Protein AF-A0A0D0D8M9-F1 (afdb_monomer_lite)

Secondary structure (DSSP, 8-state):
---SGGGG-SHHHHHHHHHHHHHHTPPP-HHHHHHHHHHHHHHHHHHHHHHHHHHH---TTS-HHHHHHHHHHHHHHTT-TTPPTT-HHHHHHHHHHHHHS-HHHHHHHHTSTTTTSHHHHHHHHTT-

Structure (mmCIF, N/CA/C/O backbone):
data_AF-A0A0D0D8M9-F1
#
_entry.id   AF-A0A0D0D8M9-F1
#
loop_
_atom_site.group_PDB
_atom_site.id
_atom_site.type_symbol
_atom_site.label_atom_id
_atom_site.label_alt_id
_atom_site.label_comp_id
_atom_site.label_asym_id
_atom_site.label_entity_id
_atom_site.label_seq_id
_atom_site.pdbx_PDB_ins_code
_atom_site.Cartn_x
_atom_site.Cartn_y
_atom_site.Cartn_z
_atom_site.occupancy
_atom_site.B_iso_or_equiv
_atom_site.auth_seq_id
_atom_site.auth_comp_id
_atom_site.auth_asym_id
_atom_site.auth_atom_id
_atom_site.pdbx_PDB_model_num
ATOM 1 N N . MET A 1 1 ? -19.978 -16.670 3.235 1.00 38.84 1 MET A N 1
ATOM 2 C CA . MET A 1 1 ? -19.525 -15.310 3.604 1.00 38.84 1 MET A CA 1
ATOM 3 C C . MET A 1 1 ? -20.200 -14.959 4.914 1.00 38.84 1 MET A C 1
ATOM 5 O O . MET A 1 1 ? -21.396 -15.194 4.975 1.00 38.84 1 MET A O 1
ATOM 9 N N . ASN A 1 2 ? -19.431 -14.565 5.938 1.00 41.62 2 ASN A N 1
ATOM 10 C CA . ASN A 1 2 ? -19.822 -13.895 7.205 1.00 41.62 2 ASN A CA 1
ATOM 11 C C . ASN A 1 2 ? -18.842 -14.234 8.353 1.00 41.62 2 ASN A C 1
ATOM 13 O O . ASN A 1 2 ? -19.235 -14.340 9.512 1.00 41.62 2 ASN A O 1
ATOM 17 N N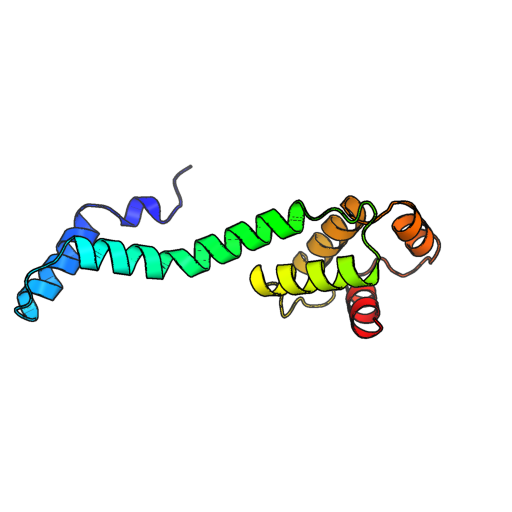 . GLN A 1 3 ? -17.554 -14.413 8.043 1.00 38.91 3 GLN A N 1
ATOM 18 C CA . GLN A 1 3 ? -16.496 -14.306 9.045 1.00 38.91 3 GLN A CA 1
ATOM 19 C C . GLN A 1 3 ? -15.946 -12.888 8.968 1.00 38.91 3 GLN A C 1
ATOM 21 O O . GLN A 1 3 ? -15.195 -12.547 8.063 1.00 38.91 3 GLN A O 1
ATOM 26 N N . GLY A 1 4 ? -16.410 -12.044 9.879 1.00 45.03 4 GLY A N 1
ATOM 27 C CA . GLY A 1 4 ? -15.974 -10.665 10.003 1.00 45.03 4 GLY A CA 1
ATOM 28 C C . GLY A 1 4 ? -16.527 -10.065 11.285 1.00 45.03 4 GLY A C 1
ATOM 29 O O . GLY A 1 4 ? -17.619 -10.435 11.726 1.00 45.03 4 GLY A O 1
ATOM 30 N N . TYR A 1 5 ? -15.769 -9.131 11.862 1.00 47.41 5 TYR A N 1
ATOM 31 C CA . TYR A 1 5 ? -16.078 -8.450 13.120 1.00 47.41 5 TYR A CA 1
ATOM 32 C C . TYR A 1 5 ? -17.471 -7.819 13.169 1.00 47.41 5 TYR A C 1
ATOM 34 O O . TYR A 1 5 ? -17.936 -7.552 14.262 1.00 47.41 5 TYR A O 1
ATOM 42 N N . ALA A 1 6 ? -18.157 -7.628 12.037 1.00 46.84 6 ALA A N 1
ATOM 43 C CA . ALA A 1 6 ? -19.520 -7.103 11.954 1.00 46.84 6 ALA A CA 1
ATOM 44 C C . ALA A 1 6 ? -20.549 -7.878 12.808 1.00 46.84 6 ALA A C 1
ATOM 46 O O . ALA A 1 6 ? -21.429 -7.257 13.396 1.00 46.84 6 ALA A O 1
ATOM 47 N N . ASN A 1 7 ? -20.414 -9.203 12.970 1.00 44.47 7 ASN A N 1
ATOM 48 C CA . ASN A 1 7 ? -21.333 -9.992 13.812 1.00 44.47 7 ASN A CA 1
ATOM 49 C C . ASN A 1 7 ? -21.113 -9.785 15.323 1.00 44.47 7 ASN A C 1
ATOM 51 O O . ASN A 1 7 ? -21.957 -10.170 16.133 1.00 44.47 7 ASN A O 1
ATOM 55 N N . THR A 1 8 ? -19.994 -9.173 15.716 1.00 49.44 8 THR A N 1
ATOM 56 C CA . THR A 1 8 ? -19.662 -8.878 17.116 1.00 49.44 8 THR A CA 1
ATOM 57 C C . THR A 1 8 ? -20.319 -7.585 17.610 1.00 49.44 8 THR A C 1
ATOM 59 O O . THR A 1 8 ? -20.388 -7.365 18.814 1.00 49.44 8 THR A O 1
ATOM 62 N N . TRP A 1 9 ? -20.886 -6.776 16.709 1.00 55.16 9 TRP A N 1
ATOM 63 C CA . TRP A 1 9 ? -21.624 -5.538 17.009 1.00 55.16 9 TRP A CA 1
ATOM 64 C C . TRP A 1 9 ? -23.119 -5.797 17.169 1.00 55.16 9 TRP A C 1
ATOM 66 O O . TRP A 1 9 ? -23.963 -4.985 16.793 1.00 55.16 9 TRP A O 1
ATOM 76 N N . SER A 1 10 ? -23.468 -6.975 17.686 1.00 60.75 10 SER A N 1
ATOM 77 C CA . SER A 1 10 ? -24.840 -7.218 18.104 1.00 60.75 10 SER A CA 1
ATOM 78 C C . SER A 1 10 ? -25.165 -6.315 19.292 1.00 60.75 10 SER A C 1
ATOM 80 O O . SER A 1 10 ? -24.272 -5.837 19.999 1.00 60.75 10 SER A O 1
ATOM 82 N N . SER A 1 11 ? -26.455 -6.126 19.555 1.00 62.12 11 SER A N 1
ATOM 83 C CA . SER A 1 11 ? -26.947 -5.473 20.768 1.00 62.12 11 SER A CA 1
ATOM 84 C C . SER A 1 11 ? -26.224 -5.963 22.034 1.00 62.12 11 SER A C 1
ATOM 86 O O . SER A 1 11 ? -26.030 -5.180 22.953 1.00 62.12 11 SER A O 1
ATOM 88 N N . ALA A 1 12 ? -25.721 -7.204 22.072 1.00 63.78 12 ALA A N 1
ATOM 89 C CA . ALA A 1 12 ? -24.932 -7.733 23.186 1.00 63.78 12 ALA A CA 1
ATOM 90 C C . ALA A 1 12 ? -23.642 -6.945 23.503 1.00 63.78 12 ALA A C 1
ATOM 92 O O . ALA A 1 12 ? -23.271 -6.865 24.672 1.00 63.78 12 ALA A O 1
ATOM 93 N N . TYR A 1 13 ? -22.957 -6.359 22.511 1.00 65.25 13 TYR A N 1
ATOM 94 C CA . TYR A 1 13 ? -21.782 -5.510 22.763 1.00 65.25 13 TYR A CA 1
ATOM 95 C C . TYR A 1 13 ? -22.191 -4.163 23.370 1.00 65.25 13 TYR A C 1
ATOM 97 O O . TYR A 1 13 ? -21.594 -3.735 24.353 1.00 65.25 13 TYR A O 1
ATOM 105 N N . TYR A 1 14 ? -23.276 -3.566 22.865 1.00 67.44 14 TYR A N 1
ATOM 106 C CA . TYR A 1 14 ? -23.888 -2.364 23.443 1.00 67.44 14 TYR A CA 1
ATOM 107 C C . TYR A 1 14 ? -24.290 -2.583 24.910 1.00 67.44 14 TYR A C 1
ATOM 109 O O . TYR A 1 14 ? -23.838 -1.853 25.787 1.00 67.44 14 TYR A O 1
ATOM 117 N N . TRP A 1 15 ? -25.041 -3.653 25.200 1.00 68.38 15 TRP A N 1
ATOM 118 C CA . TRP A 1 15 ? -25.463 -3.995 26.565 1.00 68.38 15 TRP A CA 1
ATOM 119 C C . TRP A 1 15 ? -24.270 -4.242 27.501 1.00 68.38 15 TRP A C 1
ATOM 121 O O . TRP A 1 15 ? -24.348 -3.962 28.696 1.00 68.38 15 TRP A O 1
ATOM 131 N N . LYS A 1 16 ? -23.147 -4.754 26.977 1.00 70.75 16 LYS A N 1
ATOM 132 C CA . LYS A 1 16 ? -21.920 -4.967 27.755 1.00 70.75 16 LYS A CA 1
ATOM 133 C C . LYS A 1 16 ? -21.239 -3.650 28.136 1.00 70.75 16 LYS A C 1
ATOM 135 O O . LYS A 1 16 ? -20.776 -3.535 29.268 1.00 70.75 16 LYS A O 1
ATOM 140 N N . GLU A 1 17 ? -21.159 -2.684 27.223 1.00 67.94 17 GLU A N 1
ATOM 141 C CA . GLU A 1 17 ? -20.583 -1.363 27.519 1.00 67.94 17 GLU A CA 1
ATOM 142 C C . GLU A 1 17 ? -21.510 -0.530 28.421 1.00 67.94 17 GLU A C 1
ATOM 144 O O . GLU A 1 17 ? -21.045 0.081 29.383 1.00 67.94 17 GLU A O 1
ATOM 149 N N . GLU A 1 18 ? -22.829 -0.605 28.218 1.00 68.44 18 GLU A N 1
ATOM 150 C CA . GLU A 1 18 ? -23.824 0.014 29.105 1.00 68.44 18 GLU A CA 1
ATOM 151 C C . GLU A 1 18 ? -23.748 -0.551 30.536 1.00 68.44 18 GLU A C 1
ATOM 153 O O . GLU A 1 18 ? -23.725 0.205 31.509 1.00 68.44 18 GLU A O 1
ATOM 158 N N . ALA A 1 19 ? -23.615 -1.874 30.690 1.00 69.38 19 ALA A N 1
ATOM 159 C CA . ALA A 1 19 ? -23.483 -2.514 32.000 1.00 69.38 19 ALA A CA 1
ATOM 160 C C . ALA A 1 19 ? -22.202 -2.100 32.748 1.00 69.38 19 ALA A C 1
ATOM 162 O O . ALA A 1 19 ? -22.223 -1.970 33.972 1.00 69.38 19 ALA A O 1
ATOM 163 N N . LYS A 1 20 ? -21.088 -1.861 32.042 1.00 67.38 20 LYS A N 1
ATOM 164 C CA . LYS A 1 20 ? -19.858 -1.326 32.655 1.00 67.38 20 LYS A CA 1
ATOM 165 C C . LYS A 1 20 ? -20.048 0.109 33.148 1.00 67.38 20 LYS A C 1
ATOM 167 O O . LYS A 1 20 ? -19.566 0.444 34.228 1.00 67.38 20 LYS A O 1
ATOM 172 N N . SER A 1 21 ? -20.768 0.924 32.379 1.00 59.72 21 SER A N 1
ATOM 173 C CA . SER A 1 21 ? -21.103 2.312 32.722 1.00 59.72 21 SER A CA 1
ATOM 174 C C . SER A 1 21 ? -22.002 2.380 33.969 1.00 59.72 21 SER A C 1
ATOM 176 O O . SER A 1 21 ? -21.723 3.120 34.912 1.00 59.72 21 SER A O 1
ATOM 178 N N . ALA A 1 22 ? -22.993 1.485 34.065 1.00 59.81 22 ALA A N 1
ATOM 179 C CA . ALA A 1 22 ? -23.860 1.358 35.240 1.00 59.81 22 ALA A CA 1
ATOM 180 C C . ALA A 1 22 ? -23.101 0.992 36.533 1.00 59.81 22 ALA A C 1
ATOM 182 O O . ALA A 1 22 ? -23.489 1.427 37.617 1.00 59.81 22 ALA A O 1
ATOM 183 N N . VAL A 1 23 ? -22.009 0.222 36.434 1.00 61.62 23 VAL A N 1
ATOM 184 C CA . VAL A 1 23 ? -21.152 -0.145 37.579 1.00 61.62 23 VAL A CA 1
ATOM 185 C C . VAL A 1 23 ? -20.247 1.014 38.016 1.00 61.62 23 VAL A C 1
ATOM 187 O O . VAL A 1 23 ? -19.958 1.133 39.206 1.00 61.62 23 VAL A O 1
ATOM 190 N N . SER A 1 24 ? -19.816 1.884 37.096 1.00 59.69 24 SER A N 1
ATOM 191 C CA . SER A 1 24 ? -18.988 3.055 37.428 1.00 59.69 24 SER A CA 1
ATOM 192 C C . SER A 1 24 ? -19.797 4.291 37.842 1.00 59.69 24 SER A C 1
ATOM 194 O O . SER A 1 24 ? -19.214 5.281 38.281 1.00 59.69 24 SER A O 1
ATOM 196 N N . GLY A 1 25 ? -21.130 4.250 37.722 1.00 59.59 25 GLY A N 1
ATOM 197 C CA . GLY A 1 25 ? -22.012 5.387 37.996 1.00 59.59 25 GLY A CA 1
ATOM 198 C C . GLY A 1 25 ? -21.961 6.487 36.928 1.00 59.59 25 GLY A C 1
ATOM 199 O O . GLY A 1 25 ? -22.616 7.517 37.089 1.00 59.59 25 GLY A O 1
ATOM 200 N N . MET A 1 26 ? -21.214 6.281 35.839 1.00 58.47 26 MET A N 1
ATOM 201 C CA . MET A 1 26 ? -21.287 7.132 34.654 1.00 58.47 26 MET A CA 1
ATOM 202 C C . MET A 1 26 ? -22.530 6.769 33.842 1.00 58.47 26 MET A C 1
ATOM 204 O O . MET A 1 26 ? -22.936 5.614 33.754 1.00 58.47 26 MET A O 1
ATOM 208 N N . LYS A 1 27 ? -23.178 7.782 33.271 1.00 64.50 27 LYS A N 1
ATOM 209 C CA . LYS A 1 27 ? -24.281 7.577 32.337 1.00 64.50 27 LYS A CA 1
ATOM 210 C C . LYS A 1 27 ? -23.665 7.238 30.983 1.00 64.50 27 LYS A C 1
ATOM 212 O O . LYS A 1 27 ? -22.836 8.004 30.508 1.00 64.50 27 LYS A O 1
ATOM 217 N N . PHE A 1 28 ? -24.068 6.120 30.387 1.00 61.84 28 PHE A N 1
ATOM 218 C CA . PHE A 1 28 ? -23.621 5.730 29.053 1.00 61.84 28 PHE A CA 1
ATOM 219 C C . PHE A 1 28 ? -23.930 6.853 28.051 1.00 61.84 28 PHE A C 1
ATOM 221 O O . PHE A 1 28 ? -25.093 7.242 27.896 1.00 61.84 28 PHE A O 1
ATOM 228 N N . ASP A 1 29 ? -22.888 7.383 27.412 1.00 75.25 29 ASP A N 1
ATOM 229 C CA . ASP A 1 29 ? -22.989 8.407 26.380 1.00 75.25 29 ASP A CA 1
ATOM 230 C C . ASP A 1 29 ? -22.766 7.774 25.004 1.00 75.25 29 ASP A C 1
ATOM 232 O O . ASP A 1 29 ? -21.739 7.148 24.723 1.00 75.25 29 ASP A O 1
ATOM 236 N N . TRP A 1 30 ? -23.765 7.923 24.138 1.00 73.00 30 TRP A N 1
ATOM 237 C CA . TRP A 1 30 ? -23.707 7.416 22.774 1.00 73.00 30 TRP A CA 1
ATOM 238 C C . TRP A 1 30 ? -22.599 8.099 21.967 1.00 73.00 30 TRP A C 1
ATOM 240 O O . TRP A 1 30 ? -21.958 7.446 21.142 1.00 73.00 30 TRP A O 1
ATOM 250 N N . ASP A 1 31 ? -22.332 9.379 22.230 1.00 76.38 31 ASP A N 1
ATOM 251 C CA . ASP A 1 31 ? -21.280 10.115 21.533 1.00 76.38 31 ASP A CA 1
ATOM 252 C C . ASP A 1 31 ? -19.890 9.600 21.936 1.00 76.38 31 ASP A C 1
ATOM 254 O O . ASP A 1 31 ? -19.037 9.387 21.071 1.00 76.38 31 ASP A O 1
ATOM 258 N N . GLU A 1 32 ? -19.682 9.287 23.219 1.00 74.38 32 GLU A N 1
ATOM 259 C CA . GLU A 1 32 ? -18.450 8.667 23.725 1.00 74.38 32 GLU A CA 1
ATOM 260 C C . GLU A 1 32 ? -18.226 7.271 23.122 1.00 74.38 32 GLU A C 1
ATOM 262 O O . GLU A 1 32 ? -17.121 6.954 22.674 1.00 74.38 32 GLU A O 1
ATOM 267 N N . PHE A 1 33 ? -19.284 6.460 23.006 1.00 72.88 33 PHE A N 1
ATOM 268 C CA . PHE A 1 33 ? -19.224 5.161 22.333 1.00 72.88 33 PHE A CA 1
ATOM 269 C C . PHE A 1 33 ? -18.832 5.296 20.853 1.00 72.88 33 PHE A C 1
ATOM 271 O O . PHE A 1 33 ? -17.935 4.598 20.378 1.00 72.88 33 PHE A O 1
ATOM 278 N N . VAL A 1 34 ? -19.454 6.220 20.111 1.00 76.31 34 VAL A N 1
ATOM 279 C CA . VAL A 1 34 ? -19.115 6.475 18.701 1.00 76.31 34 VAL A CA 1
ATOM 280 C C . VAL A 1 34 ? -17.677 6.990 18.551 1.00 76.31 34 VAL A C 1
ATOM 282 O O . VAL A 1 34 ? -16.994 6.607 17.596 1.00 76.31 34 VAL A O 1
ATOM 285 N N . CYS A 1 35 ? -17.188 7.816 19.479 1.00 73.31 35 CYS A N 1
ATOM 286 C CA . CYS A 1 35 ? -15.791 8.257 19.512 1.00 73.31 35 CYS A CA 1
ATOM 287 C C . CYS A 1 35 ? -14.828 7.086 19.746 1.00 73.31 35 CYS A C 1
ATOM 289 O O . CYS A 1 35 ? -13.919 6.892 18.938 1.00 73.31 35 CYS A O 1
ATOM 291 N N . ALA A 1 36 ? -15.079 6.241 20.750 1.00 73.12 36 ALA A N 1
ATOM 292 C CA . ALA A 1 36 ? -14.255 5.065 21.037 1.00 73.12 36 ALA A CA 1
ATOM 293 C C . ALA A 1 36 ? -14.185 4.095 19.846 1.00 73.12 36 ALA A C 1
ATOM 295 O O . ALA A 1 36 ? -13.142 3.500 19.565 1.00 73.12 36 ALA A O 1
ATOM 296 N N . LEU A 1 37 ? -15.282 3.961 19.096 1.00 73.06 37 LEU A N 1
ATOM 297 C CA . LEU A 1 37 ? -15.307 3.194 17.855 1.00 73.06 37 LEU A CA 1
ATOM 298 C C . LEU A 1 37 ? -14.432 3.829 16.776 1.00 73.06 37 LEU A C 1
ATOM 300 O O . LEU A 1 37 ? -13.590 3.146 16.198 1.00 73.06 37 LEU A O 1
ATOM 304 N N . LYS A 1 38 ? -14.587 5.129 16.506 1.00 71.69 38 LYS A N 1
ATOM 305 C CA . LYS A 1 38 ? -13.748 5.828 15.519 1.00 71.69 38 LYS A CA 1
ATOM 306 C C . LYS A 1 38 ? -12.266 5.671 15.841 1.00 71.69 38 LYS A C 1
ATOM 308 O O . LYS A 1 38 ? -11.499 5.343 14.945 1.00 71.69 38 LYS A O 1
ATOM 313 N N . GLU A 1 39 ? -11.889 5.828 17.104 1.00 70.69 39 GLU A N 1
ATOM 314 C CA . GLU A 1 39 ? -10.512 5.650 17.569 1.00 70.69 39 GLU A CA 1
ATOM 315 C C . GLU A 1 39 ? -10.031 4.201 17.422 1.00 70.69 39 GLU A C 1
ATOM 317 O O . GLU A 1 39 ? -8.913 3.964 16.973 1.00 70.69 39 GLU A O 1
ATOM 322 N N . SER A 1 40 ? -10.887 3.219 17.716 1.00 68.62 40 SER A N 1
ATOM 323 C CA . SER A 1 40 ? -10.546 1.795 17.591 1.00 68.62 40 SER A CA 1
ATOM 324 C C . SER A 1 40 ? -10.363 1.347 16.136 1.00 68.62 40 SER A C 1
ATOM 326 O O . SER A 1 40 ? -9.546 0.468 15.858 1.00 68.62 40 SER A O 1
ATOM 328 N N . PHE A 1 41 ? -11.117 1.933 15.197 1.00 70.06 41 PHE A N 1
ATOM 329 C CA . PHE A 1 41 ? -11.063 1.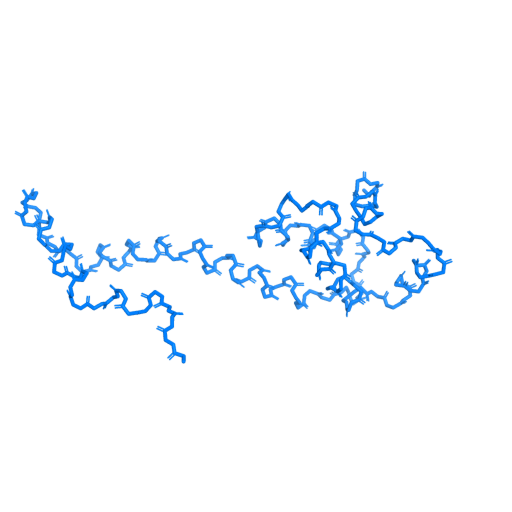577 13.774 1.00 70.06 41 PHE A CA 1
ATOM 330 C C . PHE A 1 41 ? -10.166 2.485 12.937 1.00 70.06 41 PHE A C 1
ATOM 332 O O . PHE A 1 41 ? -9.788 2.072 11.843 1.00 70.06 41 PHE A O 1
ATOM 339 N N . ALA A 1 42 ? -9.786 3.671 13.421 1.00 70.56 42 ALA A N 1
ATOM 340 C CA . ALA A 1 42 ? -8.878 4.568 12.708 1.00 70.56 42 ALA A CA 1
ATOM 341 C C . ALA A 1 42 ? -7.581 3.858 12.269 1.00 70.56 42 ALA A C 1
ATOM 343 O O . ALA A 1 42 ? -7.317 3.863 11.068 1.00 70.56 42 ALA A O 1
ATOM 344 N N . PRO A 1 43 ? -6.869 3.098 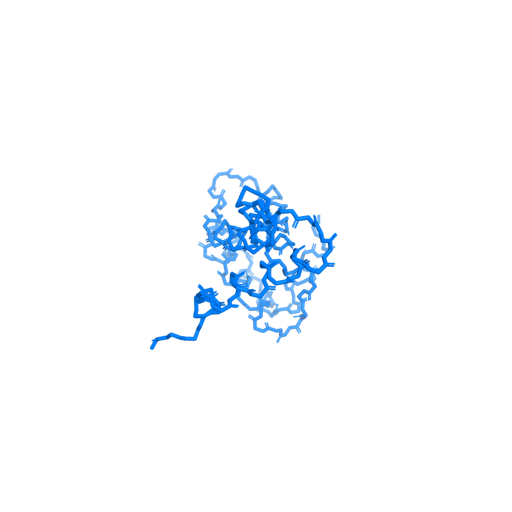13.128 1.00 69.06 43 PRO A N 1
ATOM 345 C CA . PRO A 1 43 ? -5.661 2.385 12.708 1.00 69.06 43 PRO A CA 1
ATOM 346 C C . PRO A 1 43 ? -5.911 1.319 11.630 1.00 69.06 43 PRO A C 1
ATOM 348 O O . PRO A 1 43 ? -5.055 1.072 10.780 1.00 69.06 43 PRO A O 1
ATOM 351 N N . ILE A 1 44 ? -7.079 0.666 11.654 1.00 71.12 44 ILE A N 1
ATOM 352 C CA . ILE A 1 44 ? -7.462 -0.365 10.675 1.00 71.12 44 ILE A CA 1
ATOM 353 C C . ILE A 1 44 ? -7.780 0.289 9.330 1.00 71.12 44 ILE A C 1
ATOM 355 O O . ILE A 1 44 ? -7.346 -0.196 8.286 1.00 71.12 44 ILE A O 1
ATOM 359 N N . ASN A 1 45 ? -8.509 1.403 9.360 1.00 69.06 45 ASN A N 1
ATOM 360 C CA . ASN A 1 45 ? -8.852 2.174 8.173 1.00 69.06 45 ASN A CA 1
ATOM 361 C C . ASN A 1 45 ? -7.603 2.795 7.544 1.00 69.06 45 ASN A C 1
ATOM 363 O O . ASN A 1 45 ? -7.443 2.714 6.333 1.00 69.06 45 ASN A O 1
ATOM 367 N N . GLU A 1 46 ? -6.695 3.343 8.352 1.00 76.19 46 GLU A N 1
ATOM 368 C CA . GLU A 1 46 ? -5.402 3.873 7.908 1.00 76.19 46 GLU A CA 1
ATOM 369 C C . GLU A 1 46 ? -4.548 2.782 7.254 1.00 76.19 46 GLU A C 1
ATOM 371 O O . GLU A 1 46 ? -4.072 2.966 6.138 1.00 76.19 46 GLU A O 1
ATOM 376 N N . THR A 1 47 ? -4.444 1.602 7.876 1.00 83.12 47 THR A N 1
ATOM 377 C CA . THR A 1 47 ? -3.702 0.466 7.296 1.00 83.12 47 THR A CA 1
ATOM 378 C C . THR A 1 47 ? -4.345 -0.012 5.983 1.00 83.12 47 THR A C 1
ATOM 380 O O . THR A 1 47 ? -3.656 -0.279 4.999 1.00 83.12 47 THR A O 1
ATOM 383 N N . GLY A 1 48 ? -5.679 -0.102 5.926 1.00 82.25 48 GLY A N 1
ATOM 384 C CA . GLY A 1 48 ? -6.415 -0.488 4.715 1.00 82.25 48 GLY A CA 1
ATOM 385 C C . GLY A 1 48 ? -6.290 0.531 3.575 1.00 82.25 48 GLY A C 1
ATOM 386 O O . GLY A 1 48 ? -6.151 0.150 2.408 1.00 82.25 48 GLY A O 1
ATOM 387 N N . LEU A 1 49 ? -6.289 1.823 3.908 1.00 88.31 49 LEU A N 1
ATOM 388 C CA . LEU A 1 49 ? -6.007 2.903 2.966 1.00 88.31 49 LEU A CA 1
ATOM 389 C C . LEU A 1 49 ? -4.567 2.813 2.461 1.00 88.31 49 LEU A C 1
ATOM 391 O O . LEU A 1 49 ? -4.366 2.858 1.252 1.00 88.31 49 LEU A O 1
ATOM 395 N N . ALA A 1 50 ? -3.590 2.582 3.341 1.00 89.00 50 ALA A N 1
ATOM 396 C CA . ALA A 1 50 ? -2.193 2.398 2.955 1.00 89.00 50 ALA A CA 1
ATOM 397 C C . ALA A 1 50 ? -2.012 1.212 1.994 1.00 89.00 50 ALA A C 1
ATOM 399 O O . ALA A 1 50 ? -1.358 1.359 0.965 1.00 89.00 50 ALA A O 1
ATOM 400 N N . HIS A 1 51 ? -2.668 0.069 2.240 1.00 88.38 51 HIS A N 1
ATOM 401 C CA . HIS A 1 51 ? -2.679 -1.053 1.291 1.00 88.38 51 HIS A CA 1
ATOM 402 C C . HIS A 1 51 ? -3.248 -0.672 -0.084 1.00 88.38 51 HIS A C 1
ATOM 404 O O . HIS A 1 51 ? -2.742 -1.128 -1.112 1.00 88.38 51 HIS A O 1
ATOM 410 N N . THR A 1 52 ? -4.302 0.146 -0.110 1.00 90.25 52 THR A N 1
ATOM 411 C CA . THR A 1 52 ? -4.926 0.611 -1.358 1.00 90.25 52 THR A CA 1
ATOM 412 C C . THR A 1 52 ? -3.989 1.558 -2.104 1.00 90.25 52 THR A C 1
ATOM 414 O O . THR A 1 52 ? -3.670 1.313 -3.267 1.00 90.25 52 THR A O 1
ATOM 417 N N . CYS A 1 53 ? -3.460 2.569 -1.411 1.00 91.56 53 CYS A N 1
ATOM 418 C CA . CYS A 1 53 ? -2.488 3.516 -1.949 1.00 91.56 53 CYS A CA 1
ATOM 419 C C . CYS A 1 53 ? -1.236 2.810 -2.481 1.00 91.56 53 CYS A C 1
ATOM 421 O O . CYS A 1 53 ? -0.775 3.136 -3.569 1.00 91.56 53 CYS A O 1
ATOM 423 N N . LEU A 1 54 ? -0.716 1.808 -1.766 1.00 91.44 54 LEU A N 1
ATOM 424 C CA . LEU A 1 54 ? 0.449 1.026 -2.187 1.00 91.44 54 LEU A CA 1
ATOM 425 C C . LEU A 1 54 ? 0.194 0.294 -3.512 1.00 91.44 54 LEU A C 1
ATOM 427 O O . LEU A 1 54 ? 1.037 0.304 -4.406 1.00 91.44 54 LEU A O 1
ATOM 431 N N . ARG A 1 55 ? -0.990 -0.312 -3.666 1.00 89.94 55 ARG A N 1
ATOM 432 C CA . ARG A 1 55 ? -1.380 -1.016 -4.897 1.00 89.94 55 ARG A CA 1
ATOM 433 C C . ARG A 1 55 ? -1.558 -0.060 -6.078 1.00 89.94 55 ARG A C 1
ATOM 435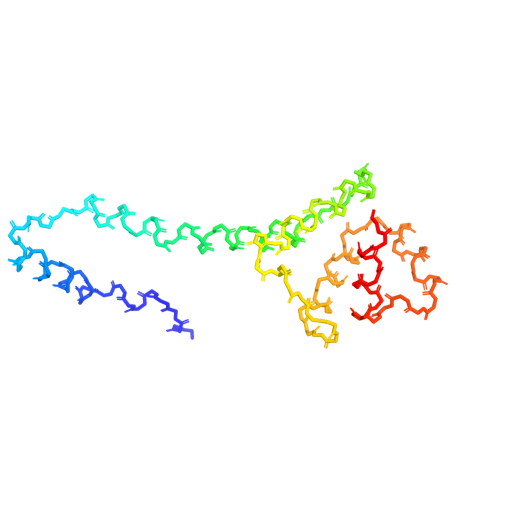 O O . ARG A 1 55 ? -1.245 -0.426 -7.212 1.00 89.94 55 ARG A O 1
ATOM 442 N N . GLU A 1 56 ? -2.079 1.133 -5.823 1.00 92.12 56 GLU A N 1
ATOM 443 C CA . GLU A 1 56 ? -2.413 2.121 -6.853 1.00 92.12 56 GLU A CA 1
ATOM 444 C C . GLU A 1 56 ? -1.268 3.084 -7.185 1.00 92.12 56 GLU A C 1
ATOM 446 O O . GLU A 1 56 ? -1.330 3.757 -8.215 1.00 92.12 56 GLU A O 1
ATOM 451 N N . LEU A 1 57 ? -0.213 3.135 -6.365 1.00 91.94 57 LEU A N 1
ATOM 452 C CA . LEU A 1 57 ? 0.947 3.995 -6.579 1.00 91.94 57 LEU A CA 1
ATOM 453 C C . LEU A 1 57 ? 1.568 3.701 -7.946 1.00 91.94 57 LEU A C 1
ATOM 455 O O . LEU A 1 57 ? 2.133 2.636 -8.139 1.00 91.94 57 LEU A O 1
ATOM 459 N N . LYS A 1 58 ? 1.510 4.640 -8.892 1.00 92.12 58 LYS A N 1
ATOM 460 C CA . LYS A 1 58 ? 2.180 4.538 -10.198 1.00 92.12 58 LYS A CA 1
ATOM 461 C C . LYS A 1 58 ? 3.357 5.499 -10.252 1.00 92.12 58 LYS A C 1
ATOM 463 O O . LYS A 1 58 ? 3.211 6.659 -9.880 1.00 92.12 58 LYS A O 1
ATOM 468 N N . GLN A 1 59 ? 4.489 5.054 -10.798 1.00 90.25 59 GLN A N 1
ATOM 469 C CA . GLN A 1 59 ? 5.648 5.930 -10.968 1.00 90.25 59 GLN A CA 1
ATOM 470 C C . GLN A 1 59 ? 5.357 7.068 -11.957 1.00 90.25 59 GLN A C 1
ATOM 472 O O . GLN A 1 59 ? 5.664 8.221 -11.679 1.00 90.25 59 GLN A O 1
ATOM 477 N N . GLY A 1 60 ? 4.747 6.772 -13.110 1.00 88.31 60 GLY A N 1
ATOM 478 C CA . GLY A 1 60 ? 4.457 7.789 -14.127 1.00 88.31 60 GLY A CA 1
ATOM 479 C C . GLY A 1 60 ? 5.711 8.577 -14.536 1.00 88.31 60 GLY A C 1
ATOM 480 O O . GLY A 1 60 ? 6.685 7.986 -15.002 1.00 88.31 60 GLY A O 1
ATOM 481 N N . ASN A 1 61 ? 5.667 9.900 -14.344 1.00 87.38 61 ASN A N 1
ATOM 482 C CA . ASN A 1 61 ? 6.787 10.822 -14.589 1.00 87.38 61 ASN A CA 1
ATOM 483 C C . ASN A 1 61 ? 7.576 11.172 -13.313 1.00 87.38 61 ASN A C 1
ATOM 485 O O . ASN A 1 61 ? 8.497 11.986 -13.371 1.00 87.38 61 ASN A O 1
ATOM 489 N N . THR A 1 62 ? 7.197 10.609 -12.165 1.00 88.31 62 THR A N 1
ATOM 490 C CA . THR A 1 62 ? 7.889 10.817 -10.892 1.00 88.31 62 THR A CA 1
ATOM 491 C C . THR A 1 62 ? 9.290 10.218 -10.968 1.00 88.31 62 THR A C 1
ATOM 493 O O . THR A 1 62 ? 9.493 9.128 -11.517 1.00 88.31 62 THR A O 1
ATOM 496 N N . LEU A 1 63 ? 10.268 10.940 -10.419 1.00 89.19 63 LEU A N 1
ATOM 497 C CA . LEU A 1 63 ? 11.646 10.462 -10.332 1.00 89.19 63 LEU A CA 1
ATOM 498 C C . LEU A 1 63 ? 11.700 9.158 -9.531 1.00 89.19 63 LEU A C 1
ATOM 500 O O . LEU A 1 63 ? 10.946 8.987 -8.574 1.00 89.19 63 LEU A O 1
ATOM 504 N N . THR A 1 64 ? 12.589 8.247 -9.923 1.00 85.50 64 THR A N 1
ATOM 505 C CA . THR A 1 64 ? 12.691 6.909 -9.319 1.00 85.50 64 THR A CA 1
ATOM 506 C C . THR A 1 64 ? 12.857 6.977 -7.808 1.00 85.50 64 THR A C 1
ATOM 508 O O . THR A 1 64 ? 12.080 6.345 -7.105 1.00 85.50 64 THR A O 1
ATOM 511 N N . ASP A 1 65 ? 13.773 7.808 -7.313 1.00 86.62 65 ASP A N 1
ATOM 512 C CA . ASP A 1 65 ? 14.043 7.923 -5.876 1.00 86.62 65 ASP A CA 1
ATOM 513 C C . ASP A 1 65 ? 12.800 8.390 -5.108 1.00 86.62 65 ASP A C 1
ATOM 515 O O . ASP A 1 65 ? 12.429 7.803 -4.099 1.00 86.62 65 ASP A O 1
ATOM 519 N N . GLN A 1 66 ? 12.075 9.382 -5.641 1.00 88.94 66 GLN A N 1
ATOM 520 C CA . GLN A 1 66 ? 10.831 9.870 -5.034 1.00 88.94 66 GLN A CA 1
ATOM 521 C C . GLN A 1 66 ? 9.738 8.796 -5.023 1.00 88.94 66 GLN A C 1
ATOM 523 O O . GLN A 1 66 ? 9.003 8.670 -4.045 1.00 88.94 66 GLN A O 1
ATOM 528 N N . PHE A 1 67 ? 9.628 8.014 -6.098 1.00 89.69 67 PHE A N 1
ATOM 529 C CA . PHE A 1 67 ? 8.693 6.896 -6.166 1.00 89.69 67 PHE A CA 1
ATOM 530 C C . PHE A 1 67 ? 9.040 5.805 -5.145 1.00 89.69 67 PHE A C 1
ATOM 532 O O . PHE A 1 67 ? 8.136 5.321 -4.466 1.00 89.69 67 PHE A O 1
ATOM 539 N N . VAL A 1 68 ? 10.323 5.459 -4.995 1.00 87.56 68 VAL A N 1
ATOM 540 C CA . VAL A 1 68 ? 10.773 4.473 -4.002 1.00 87.56 68 VAL A CA 1
ATOM 541 C C . VAL A 1 68 ? 10.512 4.971 -2.582 1.00 87.56 68 VAL A C 1
ATOM 543 O O . VAL A 1 68 ? 9.905 4.242 -1.806 1.00 87.56 68 VAL A O 1
ATOM 546 N N . THR A 1 69 ? 10.835 6.227 -2.260 1.00 90.25 69 THR A N 1
ATOM 547 C CA . THR A 1 69 ? 10.537 6.804 -0.937 1.00 90.25 69 THR A CA 1
ATOM 548 C C . THR A 1 69 ? 9.041 6.753 -0.610 1.00 90.25 69 THR A C 1
ATOM 550 O O . THR A 1 69 ? 8.653 6.379 0.496 1.00 90.25 69 THR A O 1
ATOM 553 N N . MET A 1 70 ? 8.169 7.092 -1.570 1.00 91.94 70 MET A N 1
ATOM 554 C CA . MET A 1 70 ? 6.718 6.982 -1.371 1.00 91.94 70 MET A CA 1
ATOM 555 C C . MET A 1 70 ? 6.275 5.530 -1.166 1.00 91.94 70 MET A C 1
ATOM 557 O O . MET A 1 70 ? 5.392 5.261 -0.352 1.00 91.94 70 MET A O 1
ATOM 561 N N . PHE A 1 71 ? 6.881 4.593 -1.894 1.00 91.00 71 PHE A N 1
ATOM 562 C CA . PHE A 1 71 ? 6.595 3.170 -1.766 1.00 91.00 71 PHE A CA 1
ATOM 563 C C . PHE A 1 71 ? 6.990 2.629 -0.383 1.00 91.00 71 PHE A C 1
ATOM 565 O O . PHE A 1 71 ? 6.178 1.966 0.260 1.00 91.00 71 PHE A O 1
ATOM 572 N N . GLU A 1 72 ? 8.182 2.964 0.117 1.00 89.69 72 GLU A N 1
ATOM 573 C CA . GLU A 1 72 ? 8.656 2.583 1.457 1.00 89.69 72 GLU A CA 1
ATOM 574 C C . GLU A 1 72 ? 7.751 3.106 2.566 1.00 89.69 72 GLU A C 1
ATOM 576 O O . GLU A 1 72 ? 7.378 2.368 3.480 1.00 89.69 72 GLU A O 1
ATOM 581 N N . GLN A 1 73 ? 7.365 4.380 2.479 1.00 90.38 73 GLN A N 1
ATOM 582 C CA . GLN A 1 73 ? 6.487 4.977 3.473 1.00 90.38 73 GLN A CA 1
ATOM 583 C C . GLN A 1 73 ? 5.134 4.251 3.510 1.00 90.38 73 GLN A C 1
ATOM 585 O O . GLN A 1 73 ? 4.673 3.847 4.580 1.00 90.38 73 GLN A O 1
ATOM 590 N N . LEU A 1 74 ? 4.539 4.001 2.339 1.00 91.25 74 LEU A N 1
ATOM 591 C CA . LEU A 1 74 ? 3.282 3.261 2.231 1.00 91.25 74 LEU A CA 1
ATOM 592 C C . LEU A 1 74 ? 3.415 1.809 2.705 1.00 91.25 74 LEU A C 1
ATOM 594 O O . LEU A 1 74 ? 2.475 1.282 3.294 1.00 91.25 74 LEU A O 1
ATOM 598 N N . MET A 1 75 ? 4.568 1.160 2.510 1.00 90.56 75 MET A N 1
ATOM 599 C CA . MET A 1 75 ? 4.838 -0.163 3.078 1.00 90.56 75 MET A CA 1
ATOM 600 C C . MET A 1 75 ? 4.788 -0.147 4.606 1.00 90.56 75 MET A C 1
ATOM 602 O O . MET A 1 75 ? 4.148 -1.011 5.206 1.00 90.56 75 MET A O 1
ATOM 606 N N . VAL A 1 76 ? 5.444 0.823 5.248 1.00 88.19 76 VAL A N 1
ATOM 607 C CA . VAL A 1 76 ? 5.452 0.948 6.713 1.00 88.19 76 VAL A CA 1
ATOM 608 C C . VAL A 1 76 ? 4.038 1.189 7.243 1.00 88.19 76 VAL A C 1
ATOM 610 O O . VAL A 1 76 ? 3.607 0.501 8.173 1.00 88.19 76 VAL A O 1
ATOM 613 N N . GLU A 1 77 ? 3.295 2.103 6.617 1.00 88.44 77 GLU A N 1
ATOM 614 C CA . GLU A 1 77 ? 1.899 2.405 6.959 1.00 88.44 77 GLU A CA 1
ATOM 615 C C . GLU A 1 77 ? 0.979 1.186 6.746 1.00 88.44 77 GLU A C 1
ATOM 617 O O . GLU A 1 77 ? 0.100 0.912 7.563 1.00 88.44 77 GLU A O 1
ATOM 622 N N . ALA A 1 78 ? 1.254 0.375 5.720 1.00 87.50 78 ALA A N 1
ATOM 623 C CA . ALA A 1 78 ? 0.581 -0.893 5.435 1.00 87.50 78 ALA A CA 1
ATOM 624 C C . ALA A 1 78 ? 1.086 -2.081 6.285 1.00 87.50 78 ALA A C 1
ATOM 626 O O . ALA A 1 78 ? 0.741 -3.228 6.007 1.00 87.50 78 ALA A O 1
ATOM 627 N N . ARG A 1 79 ? 1.894 -1.831 7.328 1.00 87.62 79 ARG A N 1
ATOM 628 C CA . ARG A 1 79 ? 2.450 -2.839 8.257 1.00 87.62 79 ARG A CA 1
ATOM 629 C C . ARG A 1 79 ? 3.446 -3.831 7.641 1.00 87.62 79 ARG A C 1
ATOM 631 O O . ARG A 1 79 ? 3.747 -4.850 8.257 1.00 87.62 79 ARG A O 1
ATOM 638 N N . TYR A 1 80 ? 4.061 -3.481 6.515 1.00 86.06 80 TYR A N 1
ATOM 639 C CA . TYR A 1 80 ? 5.168 -4.216 5.891 1.00 86.06 80 TYR A CA 1
ATOM 640 C C . TYR A 1 80 ? 6.564 -3.744 6.344 1.00 86.06 80 TYR A C 1
ATOM 642 O O . TYR A 1 80 ? 7.562 -4.049 5.701 1.00 86.06 80 TYR A O 1
ATOM 650 N N . GLY A 1 81 ? 6.685 -3.016 7.459 1.00 74.31 81 GLY A N 1
ATOM 651 C CA . GLY A 1 81 ? 7.964 -2.423 7.890 1.00 74.31 81 GLY A CA 1
ATOM 652 C C . GLY A 1 81 ? 9.101 -3.412 8.216 1.00 74.31 81 GLY A C 1
ATOM 653 O O . GLY A 1 81 ? 10.234 -2.983 8.388 1.00 74.31 81 GLY A O 1
ATOM 654 N N . LEU A 1 82 ? 8.823 -4.719 8.316 1.00 75.81 82 LEU A N 1
ATOM 655 C CA . LEU A 1 82 ? 9.806 -5.780 8.589 1.00 75.81 82 LEU A CA 1
ATOM 656 C C . LEU A 1 82 ? 9.516 -7.021 7.726 1.00 75.81 82 LEU A C 1
ATOM 658 O O . LEU A 1 82 ? 9.194 -8.101 8.231 1.00 75.81 82 LEU A O 1
ATOM 662 N N . VAL A 1 83 ? 9.593 -6.866 6.406 1.00 78.25 83 VAL A N 1
ATOM 663 C CA . VAL A 1 83 ? 9.401 -7.970 5.457 1.00 78.25 83 VAL A CA 1
ATOM 664 C C . VAL A 1 83 ? 10.648 -8.852 5.408 1.00 78.25 83 VAL A C 1
ATOM 666 O O . VAL A 1 83 ? 11.754 -8.396 5.131 1.00 78.25 83 VAL A O 1
ATOM 669 N N . ARG A 1 84 ? 10.471 -10.149 5.681 1.00 77.44 84 ARG A N 1
ATOM 670 C CA . ARG A 1 84 ? 11.560 -11.134 5.617 1.00 77.44 84 ARG A CA 1
ATOM 671 C C . ARG A 1 84 ? 11.888 -11.501 4.170 1.00 77.44 84 ARG A C 1
ATOM 673 O O . ARG A 1 84 ? 10.983 -11.751 3.380 1.00 77.44 84 ARG A O 1
ATOM 680 N N . ASN A 1 85 ? 13.178 -11.661 3.876 1.00 75.19 85 ASN A N 1
ATOM 681 C CA . ASN A 1 85 ? 13.646 -12.303 2.643 1.00 75.19 85 ASN A CA 1
ATOM 682 C C . ASN A 1 85 ? 12.951 -13.662 2.455 1.00 75.19 85 ASN A C 1
ATOM 684 O O . ASN A 1 85 ? 12.827 -14.426 3.416 1.00 75.19 85 ASN A O 1
ATOM 688 N N . GLY A 1 86 ? 12.541 -13.989 1.231 1.00 73.88 86 GLY A N 1
ATOM 689 C CA . GLY A 1 86 ? 11.901 -15.269 0.918 1.00 73.88 86 GLY A CA 1
ATOM 690 C C . GLY A 1 86 ? 10.427 -15.373 1.314 1.00 73.88 86 GLY A C 1
ATOM 691 O O . GLY A 1 86 ? 9.878 -16.469 1.228 1.00 73.88 86 GLY A O 1
ATOM 692 N N . SER A 1 87 ? 9.795 -14.305 1.819 1.00 82.56 87 SER A N 1
ATOM 693 C CA . SER A 1 87 ? 8.389 -14.357 2.231 1.00 82.56 87 SER A CA 1
ATOM 694 C C . SER A 1 87 ? 7.430 -14.071 1.075 1.00 82.56 87 SER A C 1
ATOM 696 O O . SER A 1 87 ? 7.745 -13.340 0.139 1.00 82.56 87 SER A O 1
ATOM 698 N N . THR A 1 88 ? 6.200 -14.567 1.210 1.00 84.62 88 THR A N 1
ATOM 699 C CA . THR A 1 88 ? 5.095 -14.232 0.301 1.00 84.62 88 THR A CA 1
ATOM 700 C C . THR A 1 88 ? 4.792 -12.736 0.269 1.00 84.62 88 THR A C 1
ATOM 702 O O . THR A 1 88 ? 4.345 -12.227 -0.753 1.00 84.62 88 THR A O 1
ATOM 705 N N . ASP A 1 89 ? 5.042 -12.026 1.372 1.00 84.62 89 ASP A N 1
ATOM 706 C CA . ASP A 1 89 ? 4.857 -10.574 1.443 1.00 84.62 89 ASP A CA 1
ATOM 707 C C . ASP A 1 89 ? 5.919 -9.848 0.614 1.00 84.62 89 ASP A C 1
ATOM 709 O O . ASP A 1 89 ? 5.603 -8.892 -0.088 1.00 84.62 89 ASP A O 1
ATOM 713 N N . ALA A 1 90 ? 7.167 -10.327 0.644 1.00 82.19 90 ALA A N 1
ATOM 714 C CA . ALA A 1 90 ? 8.236 -9.795 -0.192 1.00 82.19 90 ALA A CA 1
ATOM 715 C C . ALA A 1 90 ? 7.925 -9.999 -1.679 1.00 82.19 90 ALA A C 1
ATOM 717 O O . ALA A 1 90 ? 8.005 -9.051 -2.457 1.00 82.19 90 ALA A O 1
ATOM 718 N N . ASP A 1 91 ? 7.499 -11.206 -2.055 1.00 82.12 91 ASP A N 1
ATOM 719 C CA . ASP A 1 91 ? 7.110 -11.516 -3.433 1.00 82.12 91 ASP A CA 1
ATOM 720 C C . ASP A 1 91 ? 5.929 -10.635 -3.884 1.00 82.12 91 ASP A C 1
ATOM 722 O O . ASP A 1 91 ? 5.950 -10.059 -4.972 1.00 82.12 91 ASP A O 1
ATOM 726 N N . HIS A 1 92 ? 4.936 -10.432 -3.011 1.00 85.31 92 HIS A N 1
ATOM 727 C CA . HIS A 1 92 ? 3.800 -9.557 -3.291 1.00 85.31 92 HIS A CA 1
ATOM 728 C C . HIS A 1 92 ? 4.212 -8.094 -3.527 1.00 85.31 92 HIS A C 1
ATOM 730 O O . HIS A 1 92 ? 3.704 -7.448 -4.445 1.00 85.31 92 HIS A O 1
ATOM 736 N N . LEU A 1 93 ? 5.129 -7.558 -2.719 1.00 87.69 93 LEU A N 1
ATOM 737 C CA . LEU A 1 93 ? 5.622 -6.184 -2.861 1.00 87.69 93 LEU A CA 1
ATOM 738 C C . LEU A 1 93 ? 6.448 -5.995 -4.136 1.00 87.69 93 LEU A C 1
ATOM 740 O O . LEU A 1 93 ? 6.307 -4.973 -4.811 1.00 87.69 93 LEU A O 1
ATOM 744 N N . ILE A 1 94 ? 7.246 -6.999 -4.505 1.00 85.19 94 ILE A N 1
ATOM 745 C CA . ILE A 1 94 ? 7.979 -7.031 -5.775 1.00 85.19 94 ILE A CA 1
ATOM 746 C C . ILE A 1 94 ? 7.006 -6.994 -6.955 1.00 85.19 94 ILE A C 1
ATOM 748 O O . ILE A 1 94 ? 7.221 -6.238 -7.904 1.00 85.19 94 ILE A O 1
ATOM 752 N N . ASP A 1 95 ? 5.915 -7.759 -6.897 1.00 86.44 95 ASP A N 1
ATOM 753 C CA . ASP A 1 95 ? 4.891 -7.749 -7.943 1.00 86.44 95 ASP A CA 1
ATOM 754 C C . ASP A 1 95 ? 4.210 -6.381 -8.074 1.00 86.44 95 ASP A C 1
ATOM 756 O O . ASP A 1 95 ? 3.994 -5.902 -9.193 1.00 86.44 95 ASP A O 1
ATOM 760 N N . ILE A 1 96 ? 3.917 -5.715 -6.949 1.00 88.56 96 ILE A N 1
ATOM 761 C CA . ILE A 1 96 ? 3.379 -4.348 -6.958 1.00 88.56 96 ILE A CA 1
ATOM 762 C C . ILE A 1 96 ? 4.372 -3.401 -7.639 1.00 88.56 96 ILE A C 1
ATOM 764 O O . ILE A 1 96 ? 3.981 -2.684 -8.561 1.00 88.56 96 ILE A O 1
ATOM 768 N N . LEU A 1 97 ? 5.651 -3.425 -7.254 1.00 86.12 97 LEU A N 1
ATOM 769 C CA . LEU A 1 97 ? 6.682 -2.585 -7.871 1.00 86.12 97 LEU A CA 1
ATOM 770 C C . LEU A 1 97 ? 6.798 -2.825 -9.374 1.00 86.12 97 LEU A C 1
ATOM 772 O O . LEU A 1 97 ? 6.774 -1.867 -10.143 1.00 86.12 97 LEU A O 1
ATOM 776 N N . LYS A 1 98 ? 6.844 -4.083 -9.818 1.00 83.19 98 LYS A N 1
ATOM 777 C CA . LYS A 1 98 ? 6.902 -4.435 -11.247 1.00 83.19 98 LYS A CA 1
ATOM 778 C C . LYS A 1 98 ? 5.709 -3.896 -12.032 1.00 83.19 98 LYS A C 1
ATOM 780 O O . LYS A 1 98 ? 5.868 -3.412 -13.152 1.00 83.19 98 LYS A O 1
ATOM 785 N N . ALA A 1 99 ? 4.510 -3.969 -11.459 1.00 85.44 99 ALA A N 1
ATOM 786 C CA . ALA A 1 99 ? 3.288 -3.503 -12.110 1.00 85.44 99 ALA A CA 1
ATOM 787 C C . ALA A 1 99 ? 3.183 -1.966 -12.190 1.00 85.44 99 ALA A C 1
ATOM 789 O O . ALA A 1 99 ? 2.380 -1.429 -12.971 1.00 85.44 99 ALA A O 1
ATOM 790 N N . ASN A 1 100 ? 3.956 -1.258 -11.365 1.00 87.50 100 ASN A N 1
ATOM 791 C CA . ASN A 1 100 ? 3.743 0.152 -11.063 1.00 87.50 100 ASN A CA 1
ATOM 792 C C . ASN A 1 100 ? 4.931 1.065 -11.393 1.00 87.50 100 ASN A C 1
ATOM 794 O O . ASN A 1 100 ? 4.719 2.256 -11.651 1.00 87.50 100 ASN A O 1
ATOM 798 N N . ALA A 1 101 ? 6.146 0.524 -11.419 1.00 85.31 101 ALA A N 1
ATOM 799 C CA . ALA A 1 101 ? 7.344 1.212 -11.868 1.00 85.31 101 ALA A CA 1
ATOM 800 C C . ALA A 1 101 ? 7.323 1.435 -13.387 1.00 85.31 101 ALA A C 1
ATOM 802 O O . ALA A 1 101 ? 6.616 0.772 -14.155 1.00 85.31 101 ALA A O 1
ATOM 803 N N . ASN A 1 102 ? 8.116 2.398 -13.846 1.00 83.38 102 ASN A N 1
ATOM 804 C CA . ASN A 1 102 ? 8.268 2.677 -15.262 1.00 83.38 102 ASN A CA 1
ATOM 805 C C . ASN A 1 102 ? 8.888 1.460 -15.966 1.00 83.38 102 ASN A C 1
ATOM 807 O O . ASN A 1 102 ? 9.929 0.950 -15.553 1.00 83.38 102 ASN A O 1
ATOM 811 N N . ARG A 1 103 ? 8.278 1.023 -17.075 1.00 76.06 103 ARG A N 1
ATOM 812 C CA . ARG A 1 103 ? 8.726 -0.144 -17.854 1.00 76.06 103 ARG A CA 1
ATOM 813 C C . ARG A 1 103 ? 10.193 -0.088 -18.276 1.00 76.06 103 ARG A C 1
ATOM 815 O O . ARG A 1 103 ? 10.790 -1.140 -18.459 1.00 76.06 103 ARG A O 1
ATOM 822 N N . VAL A 1 104 ? 10.764 1.103 -18.458 1.00 70.50 104 VAL A N 1
ATOM 823 C CA . VAL A 1 104 ? 12.190 1.254 -18.791 1.00 70.50 104 VAL A CA 1
ATOM 824 C C . VAL A 1 104 ? 13.076 0.794 -17.632 1.00 70.50 104 VAL A C 1
ATOM 826 O O . VAL A 1 104 ? 14.066 0.111 -17.861 1.00 70.50 104 VAL A O 1
ATOM 829 N N . ILE A 1 105 ? 12.690 1.114 -16.396 1.00 67.50 105 ILE A N 1
ATOM 830 C CA . ILE A 1 105 ? 13.413 0.718 -15.182 1.00 67.50 105 ILE A CA 1
ATOM 831 C C . ILE A 1 105 ? 13.219 -0.772 -14.927 1.00 67.50 105 ILE A C 1
ATOM 833 O O . ILE A 1 105 ? 14.194 -1.473 -14.689 1.00 67.50 105 ILE A O 1
ATOM 837 N N . VAL A 1 106 ? 11.984 -1.268 -15.061 1.00 68.75 106 VAL A N 1
ATOM 838 C CA . VAL A 1 106 ? 11.690 -2.702 -14.923 1.00 68.75 106 VAL A CA 1
ATOM 839 C C . VAL A 1 106 ? 12.538 -3.520 -15.897 1.00 68.75 106 VAL A C 1
ATOM 841 O O . VAL A 1 106 ? 13.190 -4.460 -15.470 1.00 68.75 106 VAL A O 1
ATOM 844 N N . ARG A 1 107 ? 12.631 -3.108 -17.169 1.00 66.25 107 ARG A N 1
ATOM 845 C CA . ARG A 1 107 ? 13.478 -3.783 -18.166 1.00 66.25 107 ARG A CA 1
ATOM 846 C C . ARG A 1 107 ? 14.968 -3.710 -17.847 1.00 66.25 107 ARG A C 1
ATOM 848 O O . ARG A 1 107 ? 15.656 -4.710 -17.972 1.00 66.25 107 ARG A O 1
ATOM 855 N N . ALA A 1 108 ? 15.461 -2.554 -17.404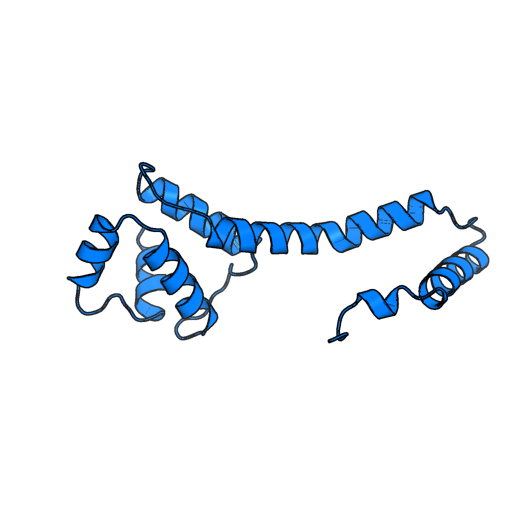 1.00 64.31 108 ALA A N 1
ATOM 856 C CA . ALA A 1 108 ? 16.866 -2.406 -17.021 1.00 64.31 108 ALA A CA 1
ATOM 857 C C . ALA A 1 108 ? 17.250 -3.305 -15.829 1.00 64.31 108 ALA A C 1
ATOM 859 O O . ALA A 1 108 ? 18.392 -3.748 -15.739 1.00 64.31 108 ALA A O 1
ATOM 860 N N . VAL A 1 109 ? 16.299 -3.578 -14.931 1.00 63.16 109 VAL A N 1
ATOM 861 C CA . VAL A 1 109 ? 16.462 -4.511 -13.807 1.00 63.16 109 VAL A CA 1
ATOM 862 C C . VAL A 1 109 ? 16.257 -5.969 -14.250 1.00 63.16 109 VAL A C 1
ATOM 864 O O . VAL A 1 109 ? 16.950 -6.845 -13.750 1.00 63.16 109 VAL A O 1
ATOM 867 N N . GLU A 1 110 ? 15.365 -6.237 -15.213 1.00 63.22 110 GLU A N 1
ATOM 868 C CA . GLU A 1 110 ? 15.172 -7.558 -15.849 1.00 63.22 110 GLU A CA 1
ATOM 869 C C . GLU A 1 110 ? 16.384 -8.044 -16.632 1.00 63.22 110 GLU A C 1
ATOM 871 O O . GLU A 1 110 ? 16.694 -9.230 -16.571 1.00 63.22 110 GLU A O 1
ATOM 876 N N . ASP A 1 111 ? 17.112 -7.140 -17.280 1.00 60.78 111 ASP A N 1
ATOM 877 C CA . ASP A 1 111 ? 18.359 -7.472 -17.972 1.00 60.78 111 ASP A CA 1
ATOM 878 C C . ASP A 1 111 ? 19.518 -7.770 -16.986 1.00 60.78 111 ASP A C 1
ATOM 880 O O . ASP A 1 111 ? 20.561 -8.296 -17.382 1.00 60.78 111 ASP A O 1
ATOM 884 N N . TYR A 1 112 ? 19.346 -7.475 -15.689 1.00 61.97 112 TYR A N 1
ATOM 885 C CA . TYR A 1 112 ? 20.224 -7.930 -14.608 1.00 61.97 112 TYR A CA 1
ATOM 886 C C . TYR A 1 112 ? 19.713 -9.278 -14.075 1.00 61.97 112 TYR A C 1
ATOM 888 O O . TYR A 1 112 ? 18.909 -9.330 -13.146 1.00 61.97 112 TYR A O 1
ATOM 896 N N . ASP A 1 113 ? 20.234 -10.368 -14.648 1.00 53.44 113 ASP A N 1
ATOM 897 C CA . ASP A 1 113 ? 19.809 -11.782 -14.520 1.00 53.44 113 ASP A CA 1
ATOM 898 C C . ASP A 1 113 ? 19.586 -12.365 -13.096 1.00 53.44 113 ASP A C 1
ATOM 900 O O . ASP A 1 113 ? 19.243 -13.535 -12.964 1.00 53.44 113 ASP A O 1
ATOM 904 N N . ASN A 1 114 ? 19.746 -11.599 -12.012 1.00 55.16 114 ASN A N 1
ATOM 905 C CA . ASN A 1 114 ? 19.660 -12.093 -10.634 1.00 55.16 114 ASN A CA 1
ATOM 906 C C . ASN A 1 114 ? 18.847 -11.224 -9.652 1.00 55.16 114 ASN A C 1
ATOM 908 O O . ASN A 1 114 ? 18.812 -11.571 -8.485 1.00 55.16 114 ASN A O 1
ATOM 912 N N . MET A 1 115 ? 18.174 -10.132 -10.040 1.00 58.00 115 MET A N 1
ATOM 913 C CA . MET A 1 115 ? 17.503 -9.244 -9.055 1.00 58.00 115 MET A CA 1
ATOM 914 C C . MET A 1 115 ? 16.093 -9.679 -8.604 1.00 58.00 115 MET A C 1
ATOM 916 O O . MET A 1 115 ? 15.401 -8.929 -7.916 1.00 58.00 115 MET A O 1
ATOM 920 N N . PHE A 1 116 ? 15.638 -10.880 -8.973 1.00 56.62 116 PHE A N 1
ATOM 921 C CA . PHE A 1 116 ? 14.238 -11.291 -8.786 1.00 56.62 116 PHE A CA 1
ATOM 922 C C . PHE A 1 116 ? 13.928 -12.093 -7.535 1.00 56.62 116 PHE A C 1
ATOM 924 O O . PHE A 1 116 ? 12.759 -12.417 -7.317 1.00 56.62 116 PHE A O 1
ATOM 931 N N . SER A 1 117 ? 14.923 -12.424 -6.718 1.00 61.41 117 SER A N 1
ATOM 932 C CA . SER A 1 117 ? 14.626 -13.036 -5.432 1.00 61.41 117 SER A CA 1
ATOM 933 C C . SER A 1 117 ? 14.258 -11.954 -4.416 1.00 61.41 117 SER A C 1
ATOM 935 O O . SER A 1 117 ? 14.780 -10.838 -4.436 1.00 61.41 117 SER A O 1
ATOM 937 N N . SER A 1 118 ? 13.389 -12.289 -3.468 1.00 57.16 118 SER A N 1
ATOM 938 C CA . SER A 1 118 ? 13.068 -11.408 -2.339 1.00 57.16 118 SER A CA 1
ATOM 939 C C . SER A 1 118 ? 14.275 -11.077 -1.454 1.00 57.16 118 SER A C 1
ATOM 941 O O . SER A 1 118 ? 14.212 -10.148 -0.655 1.00 57.16 118 SER A O 1
ATOM 943 N N . HIS A 1 119 ? 15.389 -11.796 -1.616 1.00 61.72 119 HIS A N 1
ATOM 944 C CA . HIS A 1 119 ? 16.677 -11.450 -1.026 1.00 61.72 119 HIS A CA 1
ATOM 945 C C . HIS A 1 119 ? 17.349 -10.263 -1.738 1.00 61.72 119 HIS A C 1
ATOM 947 O O . HIS A 1 119 ? 17.844 -9.356 -1.071 1.00 61.72 119 HIS A O 1
ATOM 953 N N . ASP A 1 120 ? 17.320 -10.229 -3.071 1.00 64.81 120 ASP A N 1
ATOM 954 C CA . ASP A 1 120 ? 17.949 -9.167 -3.867 1.00 64.81 120 ASP A CA 1
ATOM 955 C C . ASP A 1 120 ? 17.153 -7.862 -3.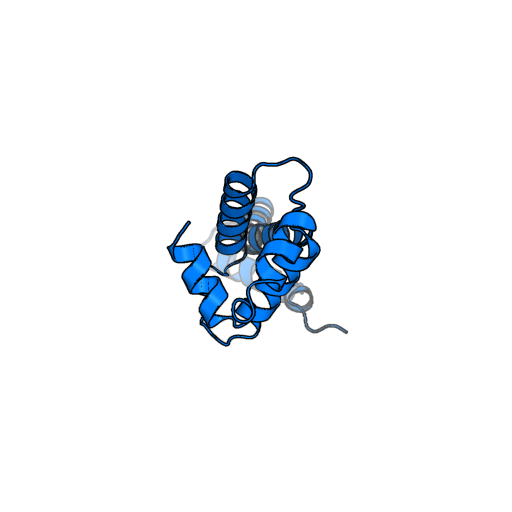823 1.00 64.81 120 ASP A C 1
ATOM 957 O O . ASP A 1 120 ? 17.738 -6.780 -3.854 1.00 64.81 120 ASP A O 1
ATOM 961 N N . PHE A 1 121 ? 15.828 -7.959 -3.672 1.00 64.69 121 PHE A N 1
ATOM 962 C CA . PHE A 1 121 ? 14.962 -6.804 -3.445 1.00 64.69 121 PHE A CA 1
ATOM 963 C C . PHE A 1 121 ? 15.363 -6.027 -2.186 1.00 64.69 121 PHE A C 1
ATOM 965 O O . PHE A 1 121 ? 15.616 -4.827 -2.258 1.00 64.69 121 PHE A O 1
ATOM 972 N N . ASN A 1 122 ? 15.498 -6.709 -1.047 1.00 63.28 122 ASN A N 1
ATOM 973 C CA . ASN A 1 122 ? 15.891 -6.049 0.197 1.00 63.28 122 ASN A CA 1
ATOM 974 C C . ASN A 1 122 ? 17.319 -5.477 0.119 1.00 63.28 122 ASN A C 1
ATOM 976 O O . ASN A 1 122 ? 17.552 -4.369 0.589 1.00 63.28 122 ASN A O 1
ATOM 980 N N . LEU A 1 123 ? 18.252 -6.157 -0.561 1.00 65.06 123 LEU A N 1
ATOM 981 C CA . LEU A 1 123 ? 19.597 -5.619 -0.819 1.00 65.06 123 LEU A CA 1
ATOM 982 C C . LEU A 1 123 ? 19.601 -4.377 -1.721 1.00 65.06 123 LEU A C 1
ATOM 984 O O . LEU A 1 123 ? 20.513 -3.558 -1.624 1.00 65.06 123 LEU A O 1
ATOM 988 N N . TRP A 1 124 ? 18.646 -4.260 -2.643 1.00 66.81 124 TRP A N 1
ATOM 989 C CA . TRP A 1 124 ? 18.494 -3.078 -3.489 1.00 66.81 124 TRP A CA 1
ATOM 990 C C . TRP A 1 124 ? 17.931 -1.898 -2.701 1.00 66.81 124 TRP A C 1
ATOM 992 O O . TRP A 1 124 ? 18.481 -0.805 -2.798 1.00 66.81 124 TRP A O 1
ATOM 1002 N N . MET A 1 125 ? 16.916 -2.143 -1.869 1.00 63.56 125 MET A N 1
ATOM 1003 C CA . MET A 1 125 ? 16.349 -1.139 -0.965 1.00 63.56 125 MET A CA 1
ATOM 1004 C C . MET A 1 125 ? 17.394 -0.601 0.021 1.00 63.56 125 MET A C 1
ATOM 1006 O O . MET A 1 125 ? 17.471 0.597 0.236 1.00 63.56 125 MET A O 1
ATOM 1010 N N . GLU A 1 126 ? 18.266 -1.458 0.562 1.00 64.31 126 GLU A N 1
ATOM 1011 C CA . GLU A 1 126 ? 19.352 -1.033 1.462 1.00 64.31 126 GLU A CA 1
ATOM 1012 C C . GLU A 1 126 ? 20.462 -0.208 0.778 1.00 64.31 126 GLU A C 1
ATOM 1014 O O . GLU A 1 126 ? 21.289 0.395 1.465 1.00 64.31 126 GLU A O 1
ATOM 1019 N N . LYS A 1 127 ? 20.546 -0.226 -0.559 1.00 64.25 127 LYS A N 1
ATOM 1020 C CA . LYS A 1 127 ? 21.590 0.466 -1.337 1.00 64.25 127 LYS A CA 1
ATOM 1021 C C . LYS A 1 127 ? 21.138 1.798 -1.938 1.00 64.25 127 LYS A C 1
ATOM 1023 O O . LYS A 1 127 ? 22.001 2.512 -2.458 1.00 64.25 127 LYS A O 1
ATOM 1028 N N . LEU A 1 128 ? 19.834 2.077 -1.931 1.00 56.41 128 LEU A N 1
ATOM 1029 C CA . LEU A 1 128 ? 19.245 3.361 -2.322 1.00 56.41 128 LEU A CA 1
ATOM 1030 C C . LEU A 1 128 ? 19.337 4.371 -1.173 1.00 56.41 128 LEU A C 1
ATOM 1032 O O . LEU A 1 128 ? 19.549 5.562 -1.490 1.00 56.41 128 LEU A O 1
#

InterPro domains:
  IPR005162 Retrotransposon-derived protein PEG10, N-terminal capsid-like domain [PF03732] (4-79)

Organism: NCBI:txid930991

pLDDT: mean 73.51, std 13.55, range [38.84, 92.12]

Sequence (128 aa):
MNQGYANTWSSAYYWKEEAKSAVSGMKFDWDEFVCALKESFAPINETGLAHTCLRELKQGNTLTDQFVTMFEQLMVEARYGLVRNGSTDADHLIDILKANANRVIVRAVEDYDNMFSSHDFNLWMEKL

Foldseek 3Di:
DDPDCVVVPPVVVVVVVCVVCVVVVHHDDPVVVVVVVCVVCVLVVQLVVLVVCLLPAACVVPDPVVSLVSNQVSCVSNVVVDPDFPDPVLLVSVVSCLVHYDPVVNVVVVVVVPCRGSVNVVVVSVVD

Radius of gyration: 21.75 Å; chains: 1; bounding box: 48×26×57 Å